Protein AF-A0A1V5EF24-F1 (afdb_monomer)

Solvent-accessible surface area (backbone atoms only — not comparable to full-atom values): 8395 Å² total; per-residue (Å²): 142,83,88,84,72,86,78,71,78,75,75,78,71,78,71,72,49,67,41,73,93,38,74,60,55,96,63,45,45,83,45,55,75,80,64,64,75,78,52,89,80,69,89,62,95,59,95,40,57,52,32,41,56,56,97,74,36,67,38,74,63,72,75,79,71,56,97,88,54,85,82,74,53,86,74,54,59,67,76,77,72,64,92,58,82,66,45,76,62,53,50,51,50,54,51,49,52,52,48,50,56,50,50,52,49,44,54,69,66,47,46,58,60,51,49,53,50,52,52,52,53,53,52,54,55,62,74,74,107

Structure (mmCIF, N/CA/C/O backbone):
data_AF-A0A1V5EF24-F1
#
_entry.id   AF-A0A1V5EF24-F1
#
loop_
_atom_site.group_PDB
_atom_site.id
_atom_site.type_symbol
_atom_site.label_atom_id
_atom_site.label_alt_id
_atom_site.label_comp_id
_atom_site.label_asym_id
_atom_site.label_entity_id
_atom_site.label_seq_id
_atom_site.pdbx_PDB_ins_code
_atom_site.Cartn_x
_atom_site.Cartn_y
_atom_site.Cartn_z
_atom_site.occupancy
_atom_site.B_iso_or_equiv
_atom_site.auth_seq_id
_atom_site.auth_comp_id
_atom_site.auth_asym_id
_atom_site.auth_atom_id
_atom_site.pdbx_PDB_model_num
ATOM 1 N N . MET A 1 1 ? -8.606 -15.391 -84.078 1.00 44.53 1 MET A N 1
ATOM 2 C CA . MET A 1 1 ? -9.063 -16.203 -82.934 1.00 44.53 1 MET A CA 1
ATOM 3 C C . MET A 1 1 ? -7.833 -16.711 -82.221 1.00 44.53 1 MET A C 1
ATOM 5 O O . MET A 1 1 ? -7.128 -17.491 -82.832 1.00 44.53 1 MET A O 1
ATOM 9 N N . THR A 1 2 ? -7.588 -16.201 -81.017 1.00 37.88 2 THR A N 1
ATOM 10 C CA . THR A 1 2 ? -7.044 -16.883 -79.826 1.00 37.88 2 THR A CA 1
ATOM 11 C C . THR A 1 2 ? -6.867 -15.772 -78.799 1.00 37.88 2 THR A C 1
ATOM 13 O O . THR A 1 2 ? -5.961 -14.950 -78.913 1.00 37.88 2 THR A O 1
ATOM 16 N N . GLY A 1 3 ? -7.843 -15.662 -77.900 1.00 40.06 3 GLY A N 1
ATOM 17 C CA . GLY A 1 3 ? -7.697 -14.881 -76.682 1.00 40.06 3 GLY A CA 1
ATOM 18 C C . GLY A 1 3 ? -6.968 -15.710 -75.635 1.00 40.06 3 GLY A C 1
ATOM 19 O O . GLY A 1 3 ? -7.046 -16.929 -75.690 1.00 40.06 3 GLY A O 1
ATOM 20 N N . GLU A 1 4 ? -6.275 -15.019 -74.739 1.00 33.94 4 GLU A N 1
ATOM 21 C CA . GLU A 1 4 ? -5.774 -15.430 -73.417 1.00 33.94 4 GLU A CA 1
ATOM 22 C C . GLU A 1 4 ? -4.673 -14.420 -73.091 1.00 33.94 4 GLU A C 1
ATOM 24 O O . GLU A 1 4 ? -3.797 -14.161 -73.904 1.00 33.94 4 GLU A O 1
ATOM 29 N N . GLY A 1 5 ? -4.629 -13.733 -71.972 1.00 33.78 5 GLY A N 1
ATOM 30 C CA . GLY A 1 5 ? -5.524 -13.553 -70.852 1.00 33.78 5 GLY A CA 1
ATOM 31 C C . GLY A 1 5 ? -4.924 -12.348 -70.134 1.00 33.78 5 GLY A C 1
ATOM 32 O O . GLY A 1 5 ? -3.705 -12.154 -70.150 1.00 33.78 5 GLY A O 1
ATOM 33 N N . ALA A 1 6 ? -5.766 -11.483 -69.580 1.00 39.56 6 ALA A N 1
ATOM 34 C CA . ALA A 1 6 ? -5.295 -10.417 -68.718 1.00 39.56 6 ALA A CA 1
ATOM 35 C C . ALA A 1 6 ? -4.515 -11.064 -67.566 1.00 39.56 6 ALA A C 1
ATOM 37 O O . ALA A 1 6 ? -5.113 -11.680 -66.685 1.00 39.56 6 ALA A O 1
ATOM 38 N N . ALA A 1 7 ? -3.185 -10.961 -67.596 1.00 39.34 7 ALA A N 1
ATOM 39 C CA . ALA A 1 7 ? -2.367 -11.211 -66.428 1.00 39.34 7 ALA A CA 1
ATOM 40 C C . ALA A 1 7 ? -2.712 -10.091 -65.449 1.00 39.34 7 ALA A C 1
ATOM 42 O O . ALA A 1 7 ? -2.179 -8.983 -65.520 1.00 39.34 7 ALA A O 1
ATOM 43 N N . ALA A 1 8 ? -3.708 -10.368 -64.608 1.00 40.12 8 ALA A N 1
ATOM 44 C CA . ALA A 1 8 ? -3.951 -9.624 -63.398 1.00 40.12 8 ALA A CA 1
ATOM 45 C C . ALA A 1 8 ? -2.593 -9.475 -62.714 1.00 40.12 8 ALA A C 1
ATOM 47 O O . ALA A 1 8 ? -1.941 -10.471 -62.399 1.00 40.12 8 ALA A O 1
ATOM 48 N N . SER A 1 9 ? -2.140 -8.234 -62.550 1.00 48.62 9 SER A N 1
ATOM 49 C CA . SER A 1 9 ? -1.056 -7.935 -61.635 1.00 48.62 9 SER A CA 1
ATOM 50 C C . SER A 1 9 ? -1.563 -8.348 -60.260 1.00 48.62 9 SER A C 1
ATOM 52 O O . SER A 1 9 ? -2.285 -7.592 -59.606 1.00 48.62 9 SER A O 1
ATOM 54 N N . GLU A 1 10 ? -1.279 -9.589 -59.869 1.00 44.12 10 GLU A N 1
ATOM 55 C CA . GLU A 1 10 ? -1.439 -10.043 -58.502 1.00 44.12 10 GLU A CA 1
ATOM 56 C C . GLU A 1 10 ? -0.600 -9.088 -57.670 1.00 44.12 10 GLU A C 1
ATOM 58 O O . GLU A 1 10 ? 0.630 -9.131 -57.673 1.00 44.12 10 GLU A O 1
ATOM 63 N N . GLY A 1 11 ? -1.289 -8.135 -57.043 1.00 43.94 11 GLY A N 1
ATOM 64 C CA . GLY A 1 11 ? -0.702 -7.246 -56.071 1.00 43.94 11 GLY A CA 1
ATOM 65 C C . GLY A 1 11 ? -0.062 -8.133 -55.024 1.00 43.94 11 GLY A C 1
ATOM 66 O O . GLY A 1 11 ? -0.760 -8.735 -54.202 1.00 43.94 11 GLY A O 1
ATOM 67 N N . LYS A 1 12 ? 1.265 -8.233 -55.092 1.00 50.16 12 LYS A N 1
ATOM 68 C CA . LYS A 1 12 ? 2.101 -8.744 -54.024 1.00 50.16 12 LYS A CA 1
ATOM 69 C C . LYS A 1 12 ? 1.870 -7.783 -52.868 1.00 50.16 12 LYS A C 1
ATOM 71 O O . LYS A 1 12 ? 2.503 -6.742 -52.760 1.00 50.16 12 LYS A O 1
ATOM 76 N N . ARG A 1 13 ? 0.828 -8.067 -52.089 1.00 48.22 13 ARG A N 1
ATOM 77 C CA . ARG A 1 13 ? 0.616 -7.452 -50.791 1.00 48.22 13 ARG A CA 1
ATOM 78 C C . ARG A 1 13 ? 1.789 -7.952 -49.976 1.00 48.22 13 ARG A C 1
ATOM 80 O O . ARG A 1 13 ? 1.719 -9.058 -49.438 1.00 48.22 13 ARG A O 1
ATOM 87 N N . ASP A 1 14 ? 2.872 -7.185 -49.979 1.00 60.06 14 ASP A N 1
ATOM 88 C CA . ASP A 1 14 ? 3.848 -7.220 -48.908 1.00 60.06 14 ASP A CA 1
ATOM 89 C C . ASP A 1 14 ? 3.013 -6.980 -47.650 1.00 60.06 14 ASP A C 1
ATOM 91 O O . ASP A 1 14 ? 2.519 -5.888 -47.379 1.00 60.06 14 ASP A O 1
ATOM 95 N N . ARG A 1 15 ? 2.633 -8.083 -47.001 1.00 64.94 15 ARG A N 1
ATOM 96 C CA . ARG A 1 15 ? 1.999 -8.018 -45.699 1.00 64.94 15 ARG A CA 1
ATOM 97 C C . ARG A 1 15 ? 3.154 -7.700 -44.789 1.00 64.94 15 ARG A C 1
ATOM 99 O O . ARG A 1 15 ? 3.912 -8.608 -44.460 1.00 64.94 15 ARG A O 1
ATOM 106 N N . ASP A 1 16 ? 3.296 -6.419 -44.483 1.00 76.00 16 ASP A N 1
ATOM 107 C CA . ASP A 1 16 ? 4.216 -5.946 -43.467 1.00 76.00 16 ASP A CA 1
ATOM 108 C C . ASP A 1 16 ? 4.041 -6.846 -42.243 1.00 76.00 16 ASP A C 1
ATOM 110 O O . ASP A 1 16 ? 2.955 -6.941 -41.660 1.00 76.00 16 ASP A O 1
ATOM 114 N N . ILE A 1 17 ? 5.084 -7.613 -41.932 1.00 80.25 17 ILE A N 1
ATOM 115 C CA . ILE A 1 17 ? 5.092 -8.459 -40.748 1.00 80.25 17 ILE A CA 1
ATOM 116 C C . ILE A 1 17 ? 5.391 -7.512 -39.596 1.00 80.25 17 ILE A C 1
ATOM 118 O O . ILE A 1 17 ? 6.471 -6.92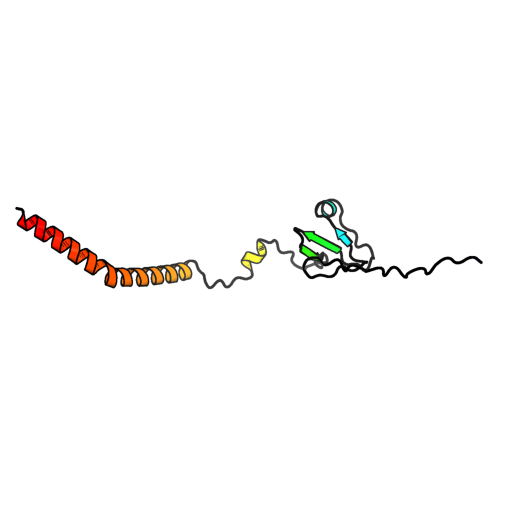5 -39.541 1.00 80.25 17 ILE A O 1
ATOM 122 N N . ILE A 1 18 ? 4.406 -7.335 -38.719 1.00 82.19 18 ILE A N 1
ATOM 123 C CA . ILE A 1 18 ? 4.516 -6.472 -37.547 1.00 82.19 18 ILE A CA 1
ATOM 124 C C . ILE A 1 18 ? 4.648 -7.362 -36.318 1.00 82.19 18 ILE A C 1
ATOM 126 O O . ILE A 1 18 ? 3.777 -8.195 -36.059 1.00 82.19 18 ILE A O 1
ATOM 130 N N . ILE A 1 19 ? 5.732 -7.179 -35.570 1.00 81.62 19 ILE A N 1
ATOM 131 C CA . ILE A 1 19 ? 5.963 -7.817 -34.272 1.00 81.62 19 ILE A CA 1
ATOM 132 C C . ILE A 1 19 ? 6.255 -6.697 -33.282 1.00 81.62 19 ILE A C 1
ATOM 134 O O . ILE A 1 19 ? 7.189 -5.936 -33.507 1.00 81.62 19 ILE A O 1
ATOM 138 N N . ASP A 1 20 ? 5.468 -6.597 -32.210 1.00 78.50 20 ASP A N 1
ATOM 139 C CA . ASP A 1 20 ? 5.679 -5.609 -31.138 1.00 78.50 20 ASP A CA 1
ATOM 140 C C . ASP A 1 20 ? 5.834 -4.168 -31.672 1.00 78.50 20 ASP A C 1
ATOM 142 O O . ASP A 1 20 ? 6.840 -3.498 -31.455 1.00 78.50 20 ASP A O 1
ATOM 146 N N . ASP A 1 21 ? 4.864 -3.735 -32.488 1.00 79.56 21 ASP A N 1
ATOM 147 C CA . ASP A 1 21 ? 4.821 -2.431 -33.174 1.00 79.56 21 ASP A CA 1
ATOM 148 C C . ASP A 1 21 ? 5.991 -2.129 -34.140 1.00 79.56 21 ASP A C 1
ATOM 150 O O . ASP A 1 21 ? 6.052 -1.048 -34.735 1.00 79.56 21 ASP A O 1
ATOM 154 N N . ARG A 1 22 ? 6.884 -3.096 -34.387 1.00 77.19 22 ARG A N 1
ATOM 155 C CA . ARG A 1 22 ? 7.972 -3.001 -35.369 1.00 77.19 22 ARG A CA 1
ATOM 156 C C . ARG A 1 22 ? 7.593 -3.665 -36.690 1.00 77.19 22 ARG A C 1
ATOM 158 O O . ARG A 1 22 ? 7.269 -4.850 -36.726 1.00 77.19 22 ARG A O 1
ATOM 165 N N . ILE A 1 23 ? 7.745 -2.925 -37.790 1.00 84.12 23 ILE A N 1
ATOM 166 C CA . ILE A 1 23 ? 7.670 -3.460 -39.157 1.00 84.12 23 ILE A CA 1
ATOM 167 C C . ILE A 1 23 ? 9.002 -4.137 -39.499 1.00 84.12 23 ILE A C 1
ATOM 169 O O . ILE A 1 23 ? 10.053 -3.492 -39.481 1.00 84.12 23 ILE A O 1
ATOM 173 N N . LEU A 1 24 ? 8.961 -5.432 -39.810 1.00 81.06 24 LEU A N 1
ATOM 174 C CA . LEU A 1 24 ? 10.134 -6.187 -40.241 1.00 81.06 24 LEU A CA 1
ATOM 175 C C . LEU A 1 24 ? 10.492 -5.872 -41.690 1.00 81.06 24 LEU A C 1
ATOM 177 O O . LEU A 1 24 ? 9.631 -5.891 -42.573 1.00 81.06 24 LEU A O 1
ATOM 181 N N . ARG A 1 25 ? 11.778 -5.623 -41.941 1.00 83.31 25 ARG A N 1
ATOM 182 C CA . ARG A 1 25 ? 12.285 -5.412 -43.300 1.00 83.31 25 ARG A CA 1
ATOM 183 C C . ARG A 1 25 ? 12.663 -6.748 -43.944 1.00 83.31 25 ARG A C 1
ATOM 185 O O . ARG A 1 25 ? 13.039 -7.672 -43.225 1.00 83.31 25 ARG A O 1
ATOM 192 N N . PRO A 1 26 ? 12.638 -6.859 -45.283 1.00 78.25 26 PRO A N 1
ATOM 193 C CA . PRO A 1 26 ? 13.039 -8.082 -45.984 1.00 78.25 26 PRO A CA 1
ATOM 194 C C . PRO A 1 26 ? 14.464 -8.565 -45.666 1.00 78.25 26 PRO A C 1
ATOM 196 O O . PRO A 1 26 ? 14.764 -9.746 -45.821 1.00 78.25 26 PRO A O 1
ATOM 199 N N . GLU A 1 27 ? 15.350 -7.657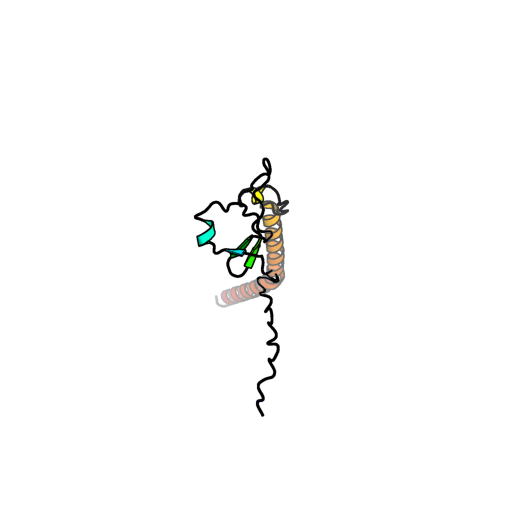 -45.254 1.00 80.06 27 GLU A N 1
ATOM 200 C CA . GLU A 1 27 ? 16.744 -7.946 -44.914 1.00 80.06 27 GLU A CA 1
ATOM 201 C C . GLU A 1 27 ? 16.933 -8.380 -43.452 1.00 80.06 27 GLU A C 1
ATOM 203 O O . GLU A 1 27 ? 18.009 -8.871 -43.101 1.00 80.06 27 GLU A O 1
ATOM 208 N N . ASP A 1 28 ? 15.925 -8.186 -42.596 1.00 80.56 28 ASP A N 1
ATOM 209 C CA . ASP A 1 28 ? 16.008 -8.542 -41.184 1.00 80.56 28 ASP A CA 1
ATOM 210 C C . ASP A 1 28 ? 15.956 -10.071 -41.029 1.00 80.56 28 ASP A C 1
ATOM 212 O O . ASP A 1 28 ? 15.169 -10.765 -41.675 1.00 80.56 28 ASP A O 1
ATOM 216 N N . THR A 1 29 ? 16.824 -10.615 -40.173 1.00 81.56 29 THR A N 1
ATOM 217 C CA . THR A 1 29 ? 16.886 -12.061 -39.909 1.00 81.56 29 THR A CA 1
ATOM 218 C C . THR A 1 29 ? 16.303 -12.342 -38.530 1.00 81.56 29 THR A C 1
ATOM 220 O O . THR A 1 29 ? 16.749 -11.760 -37.541 1.00 81.56 29 THR A O 1
ATOM 223 N N . ILE A 1 30 ? 15.292 -13.212 -38.480 1.00 79.50 30 ILE A N 1
ATOM 224 C CA . ILE A 1 30 ? 14.632 -13.647 -37.245 1.00 79.50 30 ILE A CA 1
ATOM 225 C C . ILE A 1 30 ? 15.342 -14.900 -36.743 1.00 79.50 30 ILE A C 1
ATOM 227 O O . ILE A 1 30 ? 15.466 -15.861 -37.499 1.00 79.50 30 ILE A O 1
ATOM 231 N N . HIS A 1 31 ? 15.770 -14.884 -35.485 1.00 75.62 31 HIS A N 1
ATOM 232 C CA . HIS A 1 31 ? 16.405 -16.024 -34.830 1.00 75.62 31 HIS A CA 1
ATOM 233 C C . HIS A 1 31 ? 15.512 -16.609 -33.735 1.00 75.62 31 HIS A C 1
ATOM 235 O O . HIS A 1 31 ? 14.922 -15.860 -32.946 1.00 75.62 31 HIS A O 1
ATOM 241 N N . GLU A 1 32 ? 15.459 -17.940 -33.648 1.00 72.56 32 GLU A N 1
ATOM 242 C CA . GLU A 1 32 ? 14.910 -18.627 -32.474 1.00 72.56 32 GLU A CA 1
ATOM 243 C C . GLU A 1 32 ? 15.960 -18.725 -31.355 1.00 72.56 32 GLU A C 1
ATOM 245 O O . GLU A 1 32 ? 17.161 -18.829 -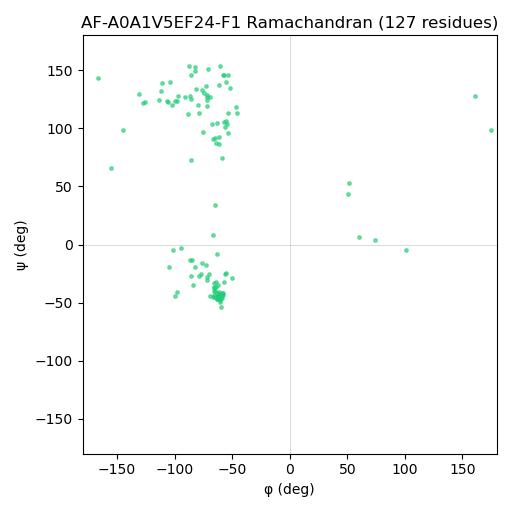31.600 1.00 72.56 32 GLU A O 1
ATOM 250 N N . LEU A 1 33 ? 15.516 -18.726 -30.094 1.00 67.75 33 LEU A N 1
ATOM 251 C CA . LEU A 1 33 ? 16.412 -18.782 -28.927 1.00 67.75 33 LEU A CA 1
ATOM 252 C C . LEU A 1 33 ? 17.344 -20.005 -28.923 1.00 67.75 33 LEU A C 1
ATOM 254 O O . LEU A 1 33 ? 18.472 -19.916 -28.442 1.00 67.75 33 LEU A O 1
ATOM 258 N N . THR A 1 34 ? 16.887 -21.135 -29.460 1.00 66.94 34 THR A N 1
ATOM 259 C CA . THR A 1 34 ? 17.672 -22.369 -29.597 1.00 66.94 34 THR A CA 1
ATOM 260 C C . THR A 1 34 ? 18.785 -22.253 -30.638 1.00 66.94 34 THR A C 1
ATOM 262 O O . THR A 1 34 ? 19.793 -22.937 -30.510 1.00 66.94 34 THR A O 1
ATOM 265 N N . GLU A 1 35 ? 18.648 -21.370 -31.629 1.00 63.56 35 GLU A N 1
ATOM 266 C CA . GLU A 1 35 ? 19.634 -21.171 -32.700 1.00 63.56 35 GLU A CA 1
ATOM 267 C C . GLU A 1 35 ? 20.825 -20.313 -32.248 1.00 63.56 35 GLU A C 1
ATOM 269 O O . GLU A 1 35 ? 21.932 -20.454 -32.760 1.00 63.56 35 GLU A O 1
ATOM 274 N N . VAL A 1 36 ? 20.619 -19.431 -31.265 1.00 60.00 36 VAL A N 1
ATOM 275 C CA . VAL A 1 36 ? 21.641 -18.470 -30.803 1.00 60.00 36 VAL A CA 1
ATOM 276 C C . VAL A 1 36 ? 22.587 -19.079 -29.757 1.00 60.00 36 VAL A C 1
ATOM 278 O O . VAL A 1 36 ? 23.642 -18.516 -29.474 1.00 60.00 36 VAL A O 1
ATOM 281 N N . TYR A 1 37 ? 22.246 -20.238 -29.184 1.00 54.78 37 TYR A N 1
ATOM 282 C CA . TYR A 1 37 ? 23.048 -20.867 -28.128 1.00 54.78 37 TYR A CA 1
ATOM 283 C C . TYR A 1 37 ? 24.240 -21.684 -28.661 1.00 54.78 37 TYR A C 1
ATOM 285 O O . TYR A 1 37 ? 25.177 -21.946 -27.908 1.00 54.78 37 TYR A O 1
ATOM 293 N N . GLU A 1 38 ? 24.231 -22.078 -29.941 1.00 51.16 38 GLU A N 1
ATOM 294 C CA . GLU A 1 38 ? 25.206 -23.042 -30.481 1.00 51.16 38 GLU A CA 1
ATOM 295 C C . GLU A 1 38 ? 26.307 -22.433 -31.367 1.00 51.16 38 GLU A C 1
ATOM 297 O O . GLU A 1 38 ? 27.375 -23.036 -31.488 1.00 51.16 38 GLU A O 1
ATOM 302 N N . GLU A 1 39 ? 26.139 -21.228 -31.923 1.00 45.47 39 GLU A N 1
ATOM 303 C CA . GLU A 1 39 ? 27.160 -20.618 -32.788 1.00 45.47 39 GLU A CA 1
ATOM 304 C C . GLU A 1 39 ? 27.483 -19.167 -32.398 1.00 45.47 39 GLU A C 1
ATOM 306 O O . GLU A 1 39 ? 26.579 -18.333 -32.310 1.00 45.47 39 GLU A O 1
ATOM 311 N N . PRO A 1 40 ? 28.772 -18.795 -32.226 1.00 46.03 40 PRO A N 1
ATOM 312 C CA . PRO A 1 40 ? 29.148 -17.390 -32.210 1.00 46.03 40 PRO A CA 1
ATOM 313 C C . PRO A 1 40 ? 28.820 -16.806 -33.586 1.00 46.03 40 PRO A C 1
ATOM 315 O O . PRO A 1 40 ? 29.517 -17.068 -34.571 1.00 46.03 40 PRO A O 1
ATOM 318 N N . VAL A 1 41 ? 27.729 -16.041 -33.648 1.00 51.84 41 VAL A N 1
ATOM 319 C CA . VAL A 1 41 ? 27.239 -15.383 -34.859 1.00 51.84 41 VAL A CA 1
ATOM 320 C C . VAL A 1 41 ? 28.371 -14.533 -35.426 1.00 51.84 41 VAL A C 1
ATOM 322 O O . VAL A 1 41 ? 28.745 -13.495 -34.879 1.00 51.84 41 VAL A O 1
ATOM 325 N N . LYS A 1 42 ? 28.967 -14.998 -36.526 1.00 48.78 42 LYS A N 1
ATOM 326 C CA . LYS A 1 42 ? 29.932 -14.194 -37.274 1.00 48.78 42 LYS A CA 1
ATOM 327 C C . LYS A 1 42 ? 29.189 -12.947 -37.753 1.00 48.78 42 LYS A C 1
ATOM 329 O O . LYS A 1 42 ? 28.075 -13.105 -38.256 1.00 48.78 42 LYS A O 1
ATOM 334 N N . PRO A 1 43 ? 29.783 -11.743 -37.667 1.00 49.16 43 PRO A N 1
ATOM 335 C CA . PRO A 1 43 ? 29.234 -10.565 -38.318 1.00 49.16 43 PRO A CA 1
ATOM 336 C C . PRO A 1 43 ? 29.287 -10.818 -39.823 1.00 49.16 43 PRO A C 1
ATOM 338 O O . PRO A 1 43 ? 30.279 -10.557 -40.502 1.00 49.16 43 PRO A O 1
ATOM 341 N N . ASN A 1 44 ? 28.243 -11.449 -40.344 1.00 42.91 44 ASN A N 1
ATOM 342 C CA . ASN A 1 44 ? 28.090 -11.653 -41.761 1.00 42.91 44 ASN A CA 1
ATOM 343 C C . ASN A 1 44 ? 27.769 -10.269 -42.312 1.00 42.91 44 ASN A C 1
ATOM 345 O O . ASN A 1 44 ? 26.865 -9.615 -41.801 1.00 42.91 44 ASN A O 1
ATOM 349 N N . GLY A 1 45 ? 28.516 -9.810 -43.317 1.00 48.12 45 GLY A N 1
ATOM 350 C CA . GLY A 1 45 ? 28.384 -8.483 -43.935 1.00 48.12 45 GLY A CA 1
ATOM 351 C C . GLY A 1 45 ? 27.060 -8.242 -44.674 1.00 48.12 45 GLY A C 1
ATOM 352 O O . GLY A 1 45 ? 27.045 -7.578 -45.706 1.00 48.12 45 GLY A O 1
ATOM 353 N N . LYS A 1 46 ? 25.954 -8.808 -44.188 1.00 48.22 46 LYS A N 1
ATOM 354 C CA . LYS A 1 46 ? 24.593 -8.490 -44.587 1.00 48.22 46 LYS A CA 1
ATOM 355 C C . LYS A 1 46 ? 24.142 -7.304 -43.744 1.00 48.22 46 LYS A C 1
ATOM 357 O O . LYS A 1 46 ? 24.183 -7.341 -42.524 1.00 48.22 46 LYS A O 1
ATOM 362 N N . THR A 1 47 ? 23.701 -6.254 -44.415 1.00 52.00 47 THR A N 1
ATOM 363 C CA . THR A 1 47 ? 23.230 -4.976 -43.860 1.00 52.00 47 THR A CA 1
ATOM 364 C C . THR A 1 47 ? 21.928 -5.067 -43.044 1.00 52.00 47 THR A C 1
ATOM 366 O O . THR A 1 47 ? 21.350 -4.034 -42.712 1.00 52.00 47 THR A O 1
ATOM 369 N N . GLY A 1 48 ? 21.438 -6.277 -42.759 1.00 55.44 48 GLY A N 1
ATOM 370 C CA . GLY A 1 48 ? 20.227 -6.534 -41.982 1.00 55.44 48 GLY A CA 1
ATOM 371 C C . GLY A 1 48 ? 20.512 -6.568 -40.483 1.00 55.44 48 GLY A C 1
ATOM 372 O O . GLY A 1 48 ? 21.582 -7.003 -40.060 1.00 55.44 48 GLY A O 1
ATOM 373 N N . GLN A 1 49 ? 19.561 -6.101 -39.677 1.00 67.44 49 GLN A N 1
ATOM 374 C CA . GLN A 1 49 ? 19.664 -6.187 -38.219 1.00 67.44 49 GLN A CA 1
ATOM 375 C C . GLN A 1 49 ? 19.240 -7.594 -37.772 1.00 67.44 49 GLN A C 1
ATOM 377 O O . GLN A 1 49 ? 18.222 -8.1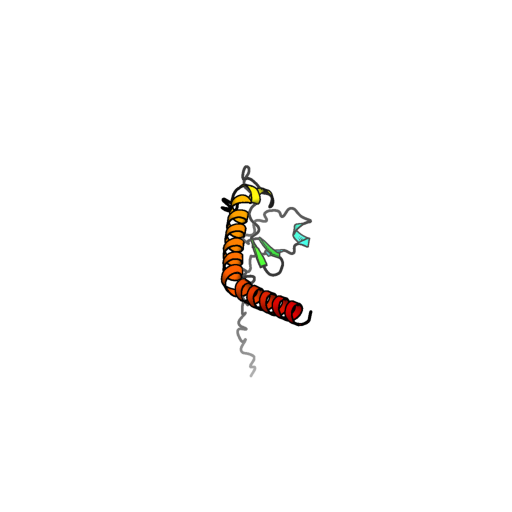10 -38.236 1.00 67.44 49 GLN A O 1
ATOM 382 N N . GLY A 1 50 ? 20.019 -8.218 -36.887 1.00 69.38 50 GLY A N 1
ATOM 383 C CA . GLY A 1 50 ? 19.626 -9.468 -36.235 1.00 69.38 50 GLY A CA 1
ATOM 384 C C . GLY A 1 50 ? 18.514 -9.194 -35.226 1.00 69.38 50 GLY A C 1
ATOM 385 O O . GLY A 1 50 ? 18.678 -8.344 -34.347 1.00 69.38 50 GLY A O 1
ATOM 386 N N . ILE A 1 51 ? 17.381 -9.882 -35.366 1.00 76.31 51 ILE A N 1
ATOM 387 C CA . ILE A 1 51 ? 16.227 -9.737 -34.476 1.00 76.31 51 ILE A CA 1
ATOM 388 C C . ILE A 1 51 ? 16.030 -11.039 -33.709 1.00 76.31 51 ILE A C 1
ATOM 390 O O . ILE A 1 51 ? 15.860 -12.107 -34.299 1.00 76.31 51 ILE A O 1
ATOM 394 N N . LEU A 1 52 ? 16.009 -10.930 -32.383 1.00 79.50 52 LEU A N 1
ATOM 395 C CA . LEU A 1 52 ? 15.679 -12.023 -31.481 1.00 79.50 52 LEU A CA 1
ATOM 396 C C . LEU A 1 52 ? 14.227 -11.879 -31.026 1.00 79.50 52 LEU A C 1
ATOM 398 O O . LEU A 1 52 ? 13.856 -10.848 -30.467 1.00 79.50 52 LEU A O 1
ATOM 402 N N . VAL A 1 53 ? 13.404 -12.904 -31.249 1.00 77.00 53 VAL A N 1
ATOM 403 C CA . VAL A 1 53 ? 11.999 -12.891 -30.820 1.00 77.00 53 VAL A CA 1
ATOM 404 C C . VAL A 1 53 ? 11.834 -13.736 -29.561 1.00 77.00 53 VAL A C 1
ATOM 406 O O . VAL A 1 53 ? 12.111 -14.934 -29.568 1.00 77.00 53 VAL A O 1
ATOM 409 N N . ILE A 1 54 ? 11.368 -13.115 -28.475 1.00 76.12 54 ILE A N 1
ATOM 410 C CA . ILE A 1 54 ? 11.115 -13.771 -27.185 1.00 76.12 54 ILE A CA 1
ATOM 411 C C . ILE A 1 54 ? 9.682 -13.453 -26.768 1.00 76.12 54 ILE A C 1
ATOM 413 O O . ILE A 1 54 ? 9.333 -12.284 -26.635 1.00 76.12 54 ILE A O 1
ATOM 417 N N . ASP A 1 55 ? 8.855 -14.481 -26.564 1.00 77.94 55 ASP A N 1
ATOM 418 C CA . ASP A 1 55 ? 7.460 -14.332 -26.108 1.00 77.94 55 ASP A CA 1
ATOM 419 C C . ASP A 1 55 ? 6.647 -13.313 -26.941 1.00 77.94 55 ASP A C 1
ATOM 421 O O . ASP A 1 55 ? 5.956 -12.437 -26.425 1.00 77.94 55 ASP A O 1
ATOM 425 N N . GLY A 1 56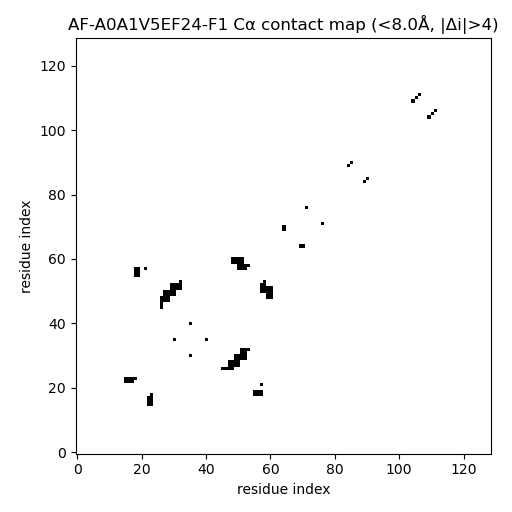 ? 6.807 -13.368 -28.269 1.00 75.00 56 GLY A N 1
ATOM 426 C CA . GLY A 1 56 ? 6.126 -12.469 -29.209 1.00 75.00 56 GLY A CA 1
ATOM 427 C C . GLY A 1 56 ? 6.661 -11.033 -29.257 1.00 75.00 56 GLY A C 1
ATOM 428 O O . GLY A 1 56 ? 6.099 -10.218 -29.986 1.00 75.00 56 GLY A O 1
ATOM 429 N N . ARG A 1 57 ? 7.739 -10.720 -28.528 1.00 78.00 57 ARG A N 1
ATOM 430 C CA . ARG A 1 57 ? 8.410 -9.412 -28.539 1.00 78.00 57 ARG A CA 1
ATOM 431 C C . ARG A 1 57 ? 9.698 -9.462 -29.340 1.00 78.00 57 ARG A C 1
ATOM 433 O O . ARG A 1 57 ? 10.439 -10.441 -29.255 1.00 78.00 57 ARG A O 1
ATOM 440 N N . ALA A 1 58 ? 9.959 -8.411 -30.109 1.00 75.75 58 ALA A N 1
ATOM 441 C CA . ALA A 1 58 ? 11.136 -8.309 -30.963 1.00 75.75 58 ALA A CA 1
ATOM 442 C C . ALA A 1 58 ? 12.239 -7.497 -30.272 1.00 75.75 58 ALA A C 1
ATOM 444 O O . ALA A 1 58 ? 12.048 -6.334 -29.926 1.00 75.75 58 ALA A O 1
ATOM 445 N N . TYR A 1 59 ? 13.415 -8.098 -30.122 1.00 76.00 59 TYR A N 1
ATOM 446 C CA . TYR A 1 59 ? 14.602 -7.470 -29.555 1.00 76.00 59 TYR A CA 1
ATOM 447 C C . TYR A 1 59 ? 15.654 -7.292 -30.641 1.00 76.00 59 TYR A C 1
ATOM 449 O O . TYR A 1 59 ? 15.963 -8.224 -31.386 1.00 76.00 59 TYR A O 1
ATOM 457 N N . GLU A 1 60 ? 16.232 -6.097 -30.721 1.00 72.44 60 GLU A N 1
ATOM 458 C CA . GLU A 1 60 ? 17.422 -5.885 -31.538 1.00 72.44 60 GLU A CA 1
ATOM 459 C C . GLU A 1 60 ? 18.612 -6.550 -30.868 1.00 72.44 60 GLU A C 1
ATOM 461 O O . GLU A 1 60 ? 18.886 -6.326 -29.686 1.00 72.44 60 GLU A O 1
ATOM 466 N N . GLN A 1 61 ? 19.340 -7.361 -31.631 1.00 67.44 61 GLN A N 1
ATOM 467 C CA . GLN A 1 61 ? 20.625 -7.844 -31.174 1.00 67.44 61 GLN A CA 1
ATOM 468 C C . GLN A 1 61 ? 21.584 -6.652 -31.120 1.00 67.44 61 GLN A C 1
ATOM 470 O O . GLN A 1 61 ? 22.047 -6.154 -32.148 1.00 67.44 61 GLN A O 1
ATOM 475 N N . GLY A 1 62 ? 21.842 -6.166 -29.907 1.00 62.81 62 GLY A N 1
ATOM 476 C CA . GLY A 1 62 ? 22.841 -5.134 -29.677 1.00 62.81 62 GLY A CA 1
ATOM 477 C C . GLY A 1 62 ? 24.210 -5.592 -30.176 1.00 62.81 62 GLY A C 1
ATOM 478 O O . GLY A 1 62 ? 24.552 -6.776 -30.104 1.00 62.81 62 GLY A O 1
ATOM 479 N N . SER A 1 63 ? 25.003 -4.650 -30.683 1.00 61.47 63 SER A N 1
ATOM 480 C CA . SER A 1 63 ? 26.420 -4.893 -30.946 1.00 61.47 63 SER A CA 1
ATOM 481 C C . SER A 1 63 ? 27.096 -5.414 -29.679 1.00 61.47 63 SER A C 1
ATOM 483 O O . SER A 1 63 ? 26.751 -4.994 -28.573 1.00 61.47 63 SER A O 1
ATOM 485 N N . GLN A 1 64 ? 28.086 -6.299 -29.833 1.00 64.88 64 GLN A N 1
ATOM 486 C CA . GLN A 1 64 ? 28.981 -6.604 -28.720 1.00 64.88 64 GLN A CA 1
ATOM 487 C C . GLN A 1 64 ? 29.537 -5.286 -28.156 1.00 64.88 64 GLN A C 1
ATOM 489 O O . GLN A 1 64 ? 29.930 -4.423 -28.950 1.00 64.88 64 GLN A O 1
ATOM 494 N N . PRO A 1 65 ? 29.551 -5.122 -26.822 1.00 68.81 65 PRO A N 1
ATOM 495 C CA . PRO A 1 65 ? 30.054 -3.912 -26.193 1.00 68.81 65 PRO A CA 1
ATOM 496 C C . PRO A 1 65 ? 31.484 -3.650 -26.662 1.00 68.81 65 PRO A C 1
ATOM 498 O O . PRO A 1 65 ? 32.278 -4.585 -26.834 1.00 68.81 65 PRO A O 1
ATOM 501 N N . ALA A 1 66 ? 31.809 -2.383 -26.915 1.00 73.62 66 ALA A N 1
ATOM 502 C CA . ALA A 1 66 ? 33.146 -2.016 -27.360 1.00 73.62 66 ALA A CA 1
ATOM 503 C C . ALA A 1 66 ? 34.189 -2.409 -26.292 1.00 73.62 66 ALA A C 1
ATOM 505 O O . ALA A 1 66 ? 33.862 -2.471 -25.104 1.00 73.62 66 ALA A O 1
ATOM 506 N N . PRO A 1 67 ? 35.459 -2.668 -26.660 1.00 70.44 67 PRO A N 1
ATOM 507 C CA . PRO A 1 67 ? 36.493 -2.992 -25.682 1.00 70.44 67 PRO A CA 1
ATOM 508 C C . PRO A 1 67 ? 36.583 -1.914 -24.588 1.00 70.44 67 PRO A C 1
ATOM 510 O O . PRO A 1 67 ? 36.970 -0.780 -24.863 1.00 70.44 67 PRO A O 1
ATOM 513 N N . GLY A 1 68 ? 36.221 -2.272 -23.353 1.00 74.06 68 GLY A N 1
ATOM 514 C CA . GLY A 1 68 ? 36.193 -1.360 -22.203 1.00 74.06 68 GLY A CA 1
ATOM 515 C C . GLY A 1 68 ? 34.808 -0.827 -21.817 1.00 74.06 68 GLY A C 1
ATOM 516 O O . GLY A 1 68 ? 34.702 -0.161 -20.788 1.00 74.06 68 GLY A O 1
ATOM 517 N N . GLU A 1 69 ? 33.752 -1.132 -22.574 1.00 75.56 69 GLU A N 1
ATOM 518 C CA . GLU A 1 69 ? 32.380 -0.884 -22.129 1.00 75.56 69 GLU A CA 1
ATOM 519 C C . GLU A 1 69 ? 31.972 -1.916 -21.063 1.00 75.56 69 GLU A C 1
ATOM 521 O O . GLU A 1 69 ? 32.170 -3.120 -21.258 1.00 75.56 69 GLU A O 1
ATOM 526 N N . PRO A 1 70 ? 31.426 -1.472 -19.917 1.00 69.50 70 PRO A N 1
ATOM 527 C CA . PRO A 1 70 ? 31.012 -2.376 -18.855 1.00 69.50 70 PRO A CA 1
ATOM 528 C C . PRO A 1 70 ? 29.798 -3.198 -19.294 1.00 69.50 70 PRO A C 1
ATOM 530 O O . PRO A 1 70 ? 28.772 -2.653 -19.704 1.00 69.50 70 PRO A O 1
ATOM 533 N N . VAL A 1 71 ? 29.910 -4.519 -19.170 1.00 72.38 71 VAL A N 1
ATOM 534 C CA . VAL A 1 71 ? 28.773 -5.436 -19.272 1.00 72.38 71 VAL A CA 1
ATOM 535 C C . VAL A 1 71 ? 28.179 -5.562 -17.882 1.00 72.38 71 VAL A C 1
ATOM 537 O O . VAL A 1 71 ? 28.834 -6.093 -16.991 1.00 72.38 71 VAL A O 1
ATOM 540 N N . TYR A 1 72 ? 26.969 -5.045 -17.698 1.00 69.00 72 TYR A N 1
ATOM 541 C CA . TYR A 1 72 ? 26.259 -5.155 -16.429 1.00 69.00 72 TYR A CA 1
ATOM 542 C C . TYR A 1 72 ? 25.480 -6.463 -16.389 1.00 69.00 72 TYR A C 1
ATOM 544 O O . TYR A 1 72 ? 24.684 -6.745 -17.290 1.00 69.00 72 TYR A O 1
ATOM 552 N N . GLU A 1 73 ? 25.667 -7.242 -15.331 1.00 67.06 73 GLU A N 1
ATOM 553 C CA . GLU A 1 73 ? 24.725 -8.296 -14.989 1.00 67.06 73 GLU A CA 1
ATOM 554 C C . GLU A 1 73 ? 23.423 -7.654 -14.477 1.00 67.06 73 GLU A C 1
ATOM 556 O O . GLU A 1 73 ? 23.418 -6.551 -13.928 1.00 67.06 73 GLU A O 1
ATOM 561 N N . LEU A 1 74 ? 22.278 -8.320 -14.657 1.00 66.69 74 LEU A N 1
ATOM 562 C CA . LEU A 1 74 ? 20.975 -7.825 -14.177 1.00 66.69 74 LEU A CA 1
ATOM 563 C C . LEU A 1 74 ? 20.979 -7.519 -12.666 1.00 66.69 74 LEU A C 1
ATOM 565 O O . LEU A 1 74 ? 20.195 -6.693 -12.199 1.00 66.69 74 LEU A O 1
ATOM 569 N N . THR A 1 75 ? 21.877 -8.154 -11.915 1.00 58.53 75 THR A N 1
ATOM 570 C CA . THR A 1 75 ? 22.156 -7.877 -10.503 1.00 58.53 75 THR A CA 1
ATOM 571 C C . THR A 1 75 ? 22.904 -6.560 -10.273 1.00 58.53 75 THR A C 1
ATOM 573 O O . THR A 1 75 ? 22.654 -5.903 -9.265 1.00 58.53 75 THR A O 1
ATOM 576 N N . ASP A 1 76 ? 23.736 -6.113 -11.213 1.00 58.44 76 ASP A N 1
ATOM 577 C CA . ASP A 1 76 ? 24.595 -4.924 -11.085 1.00 58.44 76 ASP A CA 1
ATOM 578 C C . ASP A 1 76 ? 23.809 -3.611 -11.260 1.00 58.44 76 ASP A C 1
ATOM 580 O O . ASP A 1 76 ? 24.163 -2.555 -10.727 1.00 58.44 76 ASP A O 1
ATOM 584 N N . VAL A 1 77 ? 22.686 -3.664 -11.984 1.00 54.38 77 VAL A N 1
ATOM 585 C CA . VAL A 1 77 ? 21.790 -2.511 -12.198 1.00 54.38 77 VAL A CA 1
ATOM 586 C C . VAL A 1 77 ? 20.994 -2.167 -10.931 1.00 54.38 77 VAL A C 1
ATOM 588 O O . VAL A 1 77 ? 20.493 -1.049 -10.785 1.00 54.38 77 VAL A O 1
ATOM 591 N N . VAL A 1 78 ? 20.902 -3.093 -9.972 1.00 53.62 78 VAL A N 1
ATOM 592 C CA . VAL A 1 78 ? 20.188 -2.860 -8.708 1.00 53.62 78 VAL A CA 1
ATOM 593 C C . VAL A 1 78 ? 20.958 -1.893 -7.802 1.00 53.62 78 VAL A C 1
ATOM 595 O O . VAL A 1 78 ? 20.335 -1.150 -7.043 1.00 53.62 78 VAL A O 1
ATOM 598 N N . GLU A 1 79 ? 22.286 -1.839 -7.914 1.00 51.66 79 GLU A N 1
ATOM 599 C CA . GLU A 1 79 ? 23.121 -1.007 -7.041 1.00 51.66 79 GLU A CA 1
ATOM 600 C C . GLU A 1 79 ? 23.261 0.442 -7.532 1.00 51.66 79 GLU A C 1
ATOM 602 O O . GLU A 1 79 ? 23.431 1.354 -6.725 1.00 51.66 79 GLU A O 1
ATOM 607 N N . SER A 1 80 ? 23.149 0.689 -8.841 1.00 52.25 80 SER A N 1
ATOM 608 C CA . SER A 1 80 ? 23.576 1.964 -9.442 1.00 52.25 80 SER A CA 1
ATOM 609 C C . SER A 1 80 ? 22.461 2.962 -9.755 1.00 52.25 80 SER A C 1
ATOM 611 O O . SER 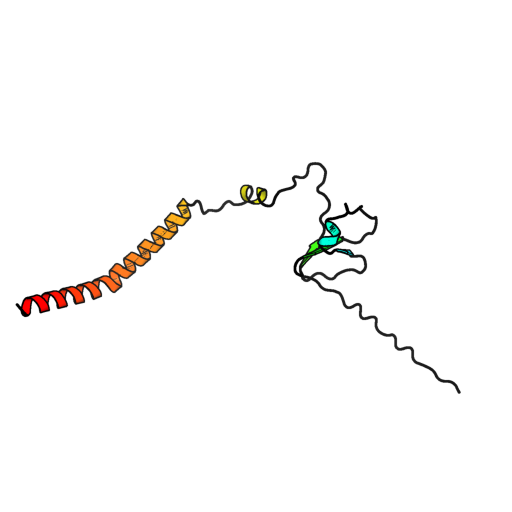A 1 80 ? 22.752 4.101 -10.131 1.00 52.25 80 SER A O 1
ATOM 613 N N . ARG A 1 81 ? 21.179 2.618 -9.573 1.00 49.38 81 ARG A N 1
ATOM 614 C CA . ARG A 1 81 ? 20.113 3.607 -9.788 1.00 49.38 81 ARG A CA 1
ATOM 615 C C . ARG A 1 81 ? 18.834 3.333 -9.031 1.00 49.38 81 ARG A C 1
ATOM 617 O O . ARG A 1 81 ? 17.774 3.181 -9.628 1.00 49.38 81 ARG A O 1
ATOM 624 N N . VAL A 1 82 ? 18.895 3.404 -7.708 1.00 46.50 82 VAL A N 1
ATOM 625 C CA . VAL A 1 82 ? 17.709 3.853 -6.996 1.00 46.50 82 VAL A CA 1
ATOM 626 C C . VAL A 1 82 ? 18.100 4.683 -5.779 1.00 46.50 82 VAL A C 1
ATOM 628 O O . VAL A 1 82 ? 18.338 4.165 -4.692 1.00 46.50 82 VAL A O 1
ATOM 631 N N . GLU A 1 83 ? 18.055 6.004 -5.938 1.00 50.16 83 GLU A N 1
ATOM 632 C CA . GLU A 1 83 ? 17.551 6.863 -4.868 1.00 50.16 83 GLU A CA 1
ATOM 633 C C . GLU A 1 83 ? 16.105 6.412 -4.581 1.00 50.16 83 GLU A C 1
ATOM 635 O O . GLU A 1 83 ? 15.138 7.017 -5.037 1.00 50.16 83 GLU A O 1
ATOM 640 N N . ARG A 1 84 ? 15.920 5.267 -3.905 1.00 51.47 84 ARG A N 1
ATOM 641 C CA . ARG A 1 84 ? 14.633 4.964 -3.280 1.00 51.47 84 ARG A CA 1
ATOM 642 C C . ARG A 1 84 ? 14.570 5.910 -2.092 1.00 51.47 84 ARG A C 1
ATOM 644 O O . ARG A 1 84 ? 15.387 5.751 -1.187 1.00 51.47 84 ARG A O 1
ATOM 651 N N . PRO A 1 85 ? 13.586 6.818 -2.009 1.00 48.34 85 PRO A N 1
ATOM 652 C CA . PRO A 1 85 ? 13.302 7.486 -0.742 1.00 48.34 85 PRO A CA 1
ATOM 653 C C . PRO A 1 85 ? 12.840 6.484 0.335 1.00 48.34 85 PRO A C 1
ATOM 655 O O . PRO A 1 85 ? 12.739 6.820 1.509 1.00 48.34 85 PRO A O 1
ATOM 658 N N . TYR A 1 86 ? 12.606 5.224 -0.035 1.00 50.59 86 TYR A N 1
ATOM 659 C CA . TYR A 1 86 ? 12.282 4.138 0.874 1.00 50.59 86 TYR A CA 1
ATOM 660 C C . TYR A 1 86 ? 13.551 3.506 1.439 1.00 50.59 86 TYR A C 1
ATOM 662 O O . TYR A 1 86 ? 13.903 2.369 1.122 1.00 50.59 86 TYR A O 1
ATOM 670 N N . THR A 1 87 ? 14.219 4.222 2.341 1.00 61.16 87 THR A N 1
ATOM 671 C CA . THR A 1 87 ? 14.862 3.490 3.432 1.00 61.16 87 THR A CA 1
ATOM 672 C C . THR A 1 87 ? 13.760 2.694 4.142 1.00 61.16 87 THR A C 1
ATOM 674 O O . THR A 1 87 ? 12.617 3.148 4.232 1.00 61.16 87 THR A O 1
ATOM 677 N N . VAL A 1 88 ? 14.069 1.498 4.649 1.00 61.47 88 VAL A N 1
ATOM 678 C CA . VAL A 1 88 ? 13.117 0.708 5.460 1.00 61.47 88 VAL A CA 1
ATOM 679 C C . VAL A 1 88 ? 12.514 1.569 6.589 1.00 61.47 88 VAL A C 1
ATOM 681 O O . VAL A 1 88 ? 11.353 1.393 6.942 1.00 61.47 88 VAL A O 1
ATOM 684 N N . SER A 1 89 ? 13.266 2.568 7.074 1.00 68.19 89 SER A N 1
ATOM 685 C CA . SER A 1 89 ? 12.799 3.587 8.022 1.00 68.19 89 SER A CA 1
ATOM 686 C C . SER A 1 89 ? 11.626 4.419 7.493 1.00 68.19 89 SER A C 1
ATOM 688 O O . SER A 1 89 ? 10.584 4.456 8.138 1.00 68.19 89 SER A O 1
ATOM 690 N N . GLY A 1 90 ? 11.743 5.029 6.306 1.00 73.12 90 GLY A N 1
ATOM 691 C CA . GLY A 1 90 ? 10.697 5.907 5.761 1.00 73.12 90 GLY A CA 1
ATOM 692 C C . GLY A 1 90 ? 9.394 5.172 5.429 1.00 73.12 90 GLY A C 1
ATOM 693 O O . GLY A 1 90 ? 8.305 5.710 5.613 1.00 73.12 90 GLY A O 1
ATOM 694 N N . PHE A 1 91 ? 9.487 3.909 5.003 1.00 76.94 91 PHE A N 1
ATOM 695 C CA . PHE A 1 91 ? 8.305 3.061 4.829 1.00 76.94 91 PHE A CA 1
ATOM 696 C C . PHE A 1 91 ? 7.621 2.755 6.170 1.00 76.94 91 PHE A C 1
ATOM 698 O O . PHE A 1 91 ? 6.402 2.872 6.279 1.00 76.94 91 PHE A O 1
ATOM 705 N N . ASN A 1 92 ? 8.396 2.407 7.203 1.00 83.12 92 ASN A N 1
ATOM 706 C CA . ASN A 1 92 ? 7.855 2.125 8.534 1.00 83.12 92 ASN A CA 1
ATOM 707 C C . ASN A 1 92 ? 7.200 3.359 9.173 1.00 83.12 92 ASN A C 1
ATOM 709 O O . ASN A 1 92 ? 6.177 3.223 9.843 1.00 83.12 92 ASN A O 1
ATOM 713 N N . GLU A 1 93 ? 7.752 4.552 8.956 1.00 85.12 93 GLU A N 1
ATOM 714 C CA . GLU A 1 93 ? 7.170 5.812 9.433 1.00 85.12 93 GLU A CA 1
ATOM 715 C C . GLU A 1 93 ? 5.802 6.085 8.797 1.00 85.12 93 GLU A C 1
ATOM 717 O O . GLU A 1 93 ? 4.837 6.357 9.513 1.00 85.12 93 GLU A O 1
ATOM 722 N N . GLU A 1 94 ? 5.676 5.932 7.475 1.00 86.25 94 GLU A N 1
ATOM 723 C CA . GLU A 1 94 ? 4.398 6.122 6.777 1.00 86.25 94 GLU A CA 1
ATOM 724 C C . GLU A 1 94 ? 3.356 5.072 7.200 1.00 86.25 94 GLU A C 1
ATOM 726 O O . GLU A 1 94 ? 2.191 5.399 7.436 1.00 86.25 94 GLU A O 1
ATOM 731 N N . VAL A 1 95 ? 3.777 3.813 7.374 1.00 91.06 95 VAL A N 1
ATOM 732 C CA . VAL A 1 95 ? 2.910 2.745 7.896 1.00 91.06 95 VAL A CA 1
ATOM 733 C C . VAL A 1 95 ? 2.433 3.075 9.311 1.00 91.06 95 VAL A C 1
ATOM 735 O O . VAL A 1 95 ? 1.244 2.939 9.596 1.00 91.06 95 VAL A O 1
ATOM 738 N N . THR A 1 96 ? 3.327 3.546 10.183 1.00 93.06 96 THR A N 1
ATOM 739 C CA . THR A 1 96 ? 2.990 3.910 11.568 1.00 93.06 96 THR A CA 1
ATOM 740 C C . THR A 1 96 ? 1.992 5.062 11.596 1.00 93.06 96 THR A C 1
ATOM 742 O O . THR A 1 96 ? 0.949 4.956 12.236 1.00 93.06 96 THR A O 1
ATOM 745 N N . LYS A 1 97 ? 2.237 6.116 10.813 1.00 95.06 97 LYS A N 1
ATOM 746 C CA . LYS A 1 97 ? 1.318 7.249 10.692 1.00 95.06 97 LYS A CA 1
ATOM 747 C C . LYS A 1 97 ? -0.069 6.810 10.219 1.00 95.06 97 LYS A C 1
ATOM 749 O O . LYS A 1 97 ? -1.083 7.255 10.753 1.00 95.06 97 LYS A O 1
ATOM 754 N N . ARG A 1 98 ? -0.129 5.897 9.246 1.00 94.94 98 ARG A N 1
ATOM 755 C CA . ARG A 1 98 ? -1.401 5.369 8.745 1.00 94.94 98 ARG A CA 1
ATOM 756 C C . ARG A 1 98 ? -2.144 4.548 9.797 1.00 94.94 98 ARG A C 1
ATOM 758 O O . ARG A 1 98 ? -3.371 4.616 9.861 1.00 94.94 98 ARG A O 1
ATOM 765 N N .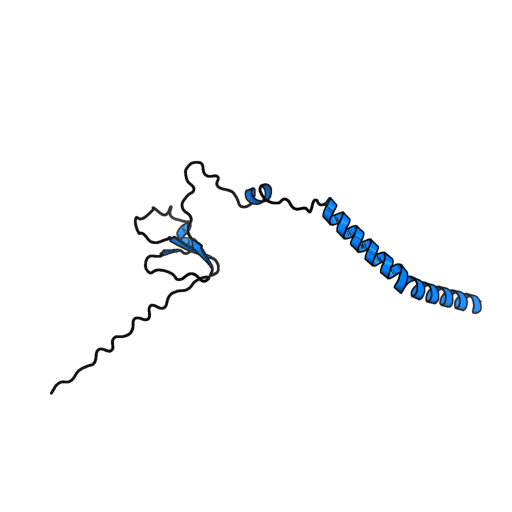 ILE A 1 99 ? -1.418 3.779 10.608 1.00 96.19 99 ILE A N 1
ATOM 766 C CA . ILE A 1 99 ? -1.985 3.029 11.733 1.00 96.19 99 ILE A CA 1
ATOM 767 C C . ILE A 1 99 ? -2.572 3.991 12.767 1.00 96.19 99 ILE A C 1
ATOM 769 O O . ILE A 1 99 ? -3.708 3.776 13.186 1.00 96.19 99 ILE A O 1
ATOM 773 N N . ASP A 1 100 ? -1.862 5.064 13.118 1.00 96.94 100 ASP A N 1
ATOM 774 C CA . ASP A 1 100 ? -2.333 6.057 14.090 1.00 96.94 100 ASP A CA 1
ATOM 775 C C . ASP A 1 100 ? -3.614 6.758 13.618 1.00 96.94 100 ASP A C 1
ATOM 777 O O . ASP A 1 100 ? -4.584 6.852 14.372 1.00 96.94 100 ASP A O 1
ATOM 781 N N . GLU A 1 101 ? -3.677 7.165 12.345 1.00 96.44 101 GLU A N 1
ATOM 782 C CA . GLU A 1 101 ? -4.884 7.757 11.746 1.00 96.44 101 GLU A CA 1
ATOM 783 C C . GLU A 1 101 ? -6.090 6.806 11.818 1.00 96.44 101 GLU A C 1
ATOM 785 O O . GLU A 1 101 ? -7.218 7.215 12.111 1.00 96.44 101 GLU A O 1
ATOM 790 N N . ILE A 1 102 ? -5.874 5.516 11.545 1.00 96.69 102 ILE A N 1
ATOM 791 C CA . ILE A 1 102 ? -6.930 4.500 11.611 1.00 96.69 102 ILE A CA 1
ATOM 792 C C . ILE A 1 102 ? -7.349 4.262 13.065 1.00 96.69 102 ILE A C 1
ATOM 794 O O . ILE A 1 102 ? -8.546 4.203 13.354 1.00 96.69 102 ILE A O 1
ATOM 798 N N . ALA A 1 103 ? -6.386 4.151 13.980 1.00 96.69 103 ALA A N 1
ATOM 799 C CA . ALA A 1 103 ? -6.638 3.947 15.399 1.00 96.69 103 ALA A CA 1
ATOM 800 C C . ALA A 1 103 ? -7.430 5.116 15.999 1.00 96.69 103 ALA A C 1
ATOM 802 O O . ALA A 1 103 ? -8.397 4.884 16.725 1.00 96.69 103 ALA A O 1
ATOM 803 N N . GLU A 1 104 ? -7.096 6.360 15.643 1.00 96.88 104 GLU A N 1
ATOM 804 C CA . GLU A 1 104 ? -7.834 7.544 16.082 1.00 96.88 104 GLU A CA 1
ATOM 805 C C . GLU A 1 104 ? -9.289 7.518 15.594 1.00 96.88 104 GLU A C 1
ATOM 807 O O . GLU A 1 104 ? -10.215 7.775 16.370 1.00 96.88 104 GLU A O 1
ATOM 812 N N . ARG A 1 105 ? -9.518 7.155 14.327 1.00 96.81 105 ARG A N 1
ATOM 813 C CA . ARG A 1 105 ? -10.878 7.028 13.782 1.00 96.81 105 ARG A CA 1
ATOM 814 C C . ARG A 1 105 ? -11.685 5.959 14.512 1.00 96.81 105 ARG A C 1
ATOM 816 O O . ARG A 1 105 ? -12.817 6.219 14.914 1.00 96.81 105 ARG A O 1
ATOM 823 N N . ILE A 1 106 ? -11.093 4.790 14.757 1.00 95.88 106 ILE A N 1
ATOM 824 C CA . ILE A 1 106 ? -11.736 3.717 15.529 1.00 95.88 106 ILE A CA 1
ATOM 825 C C . ILE A 1 106 ? -12.045 4.190 16.957 1.00 95.88 106 ILE A C 1
ATOM 827 O O . ILE A 1 106 ? -13.146 3.950 17.459 1.00 95.88 106 ILE A O 1
ATOM 831 N N . ALA A 1 107 ? -11.109 4.891 17.601 1.00 96.69 107 ALA A N 1
ATOM 832 C CA . ALA A 1 107 ? -11.280 5.415 18.952 1.00 96.69 107 ALA A CA 1
ATOM 833 C C . ALA A 1 107 ? -12.430 6.427 19.056 1.00 96.69 107 ALA A C 1
ATOM 835 O O . ALA A 1 107 ? -13.127 6.455 20.067 1.00 96.69 107 ALA A O 1
ATOM 836 N N . ARG A 1 108 ? -12.666 7.239 18.019 1.00 95.75 108 ARG A N 1
ATOM 837 C CA . ARG A 1 108 ? -13.756 8.228 18.007 1.00 95.75 108 ARG A CA 1
ATOM 838 C C . ARG A 1 108 ? -15.105 7.643 17.590 1.00 95.75 108 ARG A C 1
ATOM 840 O O . ARG A 1 108 ? -16.127 8.079 18.109 1.00 95.75 108 ARG A O 1
ATOM 847 N N . GLU A 1 109 ? -15.122 6.683 16.669 1.00 95.81 109 GLU A N 1
ATOM 848 C CA . GLU A 1 109 ? -16.367 6.186 16.065 1.00 95.81 109 GLU A CA 1
ATOM 849 C C . GLU A 1 109 ? -16.882 4.898 16.723 1.00 95.81 109 GLU A C 1
ATOM 851 O O . GLU A 1 109 ? -18.081 4.750 16.953 1.00 95.81 109 GLU A O 1
ATOM 856 N N . ILE A 1 110 ? -15.991 3.958 17.048 1.00 95.94 110 ILE A N 1
ATOM 857 C CA . ILE A 1 110 ? -16.372 2.600 17.462 1.00 95.94 110 ILE A CA 1
ATOM 858 C C . ILE A 1 110 ? -16.334 2.446 18.980 1.00 95.94 110 ILE A C 1
ATOM 860 O O . ILE A 1 110 ? -17.257 1.881 19.571 1.00 95.94 110 ILE A O 1
ATOM 864 N N . VAL A 1 111 ? -15.286 2.960 19.628 1.00 95.94 111 VAL A N 1
ATOM 865 C CA . VAL A 1 111 ? -15.088 2.781 21.075 1.00 95.94 111 VAL A CA 1
ATOM 866 C C . VAL A 1 111 ? -16.260 3.320 21.909 1.00 95.94 111 VAL A C 1
ATOM 868 O O . VAL A 1 111 ? -16.692 2.586 22.798 1.00 95.94 111 VAL A O 1
ATOM 871 N N . PRO A 1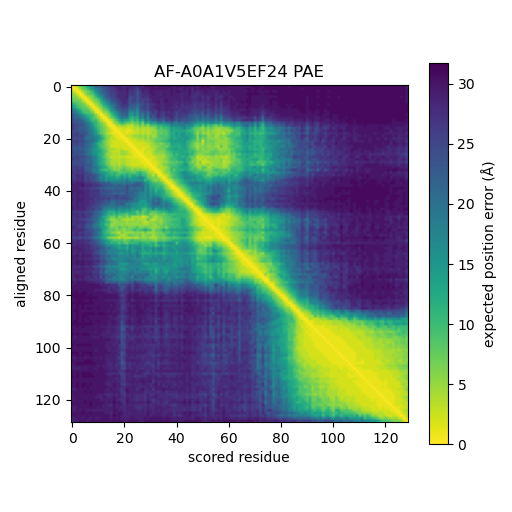 112 ? -16.854 4.504 21.639 1.00 96.62 112 PRO A N 1
ATOM 872 C CA . PRO A 1 112 ? -17.991 4.992 22.424 1.00 96.62 112 PRO A CA 1
ATOM 873 C C . PRO A 1 112 ? -19.213 4.069 22.352 1.00 96.62 112 PRO A C 1
ATOM 875 O O . PRO A 1 112 ? -19.843 3.796 23.372 1.00 96.62 112 PRO A O 1
ATOM 878 N N . VAL A 1 113 ? -19.508 3.528 21.165 1.00 96.19 113 VAL A N 1
ATOM 879 C CA . VAL A 1 113 ? -20.633 2.604 20.949 1.00 96.19 113 VAL A CA 1
ATOM 880 C C . VAL A 1 113 ? -20.415 1.299 21.711 1.00 96.19 113 VAL A C 1
ATOM 882 O O . VAL A 1 113 ? -21.333 0.775 22.344 1.00 96.19 113 VAL A O 1
ATOM 885 N N . VAL A 1 114 ? -19.192 0.765 21.672 1.00 96.25 114 VAL A N 1
ATOM 886 C CA . VAL A 1 114 ? -18.834 -0.442 22.427 1.00 96.25 114 VAL A CA 1
ATOM 887 C C . VAL A 1 114 ? -18.909 -0.177 23.931 1.00 96.25 114 VAL A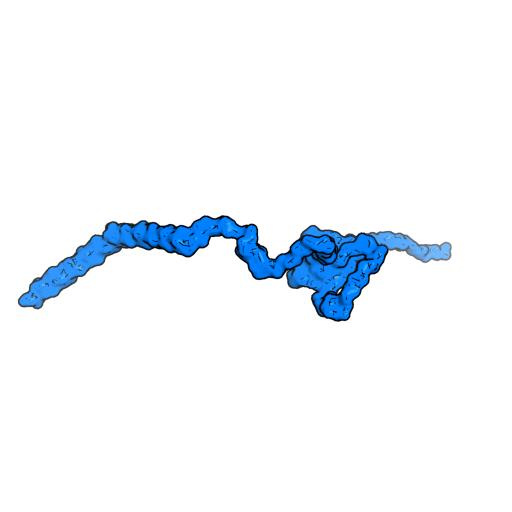 C 1
ATOM 889 O O . VAL A 1 114 ? -19.498 -0.977 24.653 1.00 96.25 114 VAL A O 1
ATOM 892 N N . ALA A 1 115 ? -18.378 0.953 24.401 1.00 96.50 115 ALA A N 1
ATOM 893 C CA . ALA A 1 115 ? -18.398 1.324 25.811 1.00 96.50 115 ALA A CA 1
ATOM 894 C C . ALA A 1 115 ? -19.829 1.445 26.352 1.00 96.50 115 ALA A C 1
ATOM 896 O O . ALA A 1 115 ? -20.129 0.882 27.401 1.00 96.50 115 ALA A O 1
ATOM 897 N N . GLU A 1 116 ? -20.733 2.109 25.626 1.00 96.56 116 GLU A N 1
ATOM 898 C CA . GLU A 1 116 ? -22.140 2.219 26.025 1.00 96.56 116 GLU A CA 1
ATOM 899 C C . GLU A 1 116 ? -22.797 0.840 26.169 1.00 96.56 116 GLU A C 1
ATOM 901 O O . GLU A 1 116 ? -23.473 0.571 27.167 1.00 96.56 116 GLU A O 1
ATOM 906 N N . ARG A 1 117 ? -22.577 -0.047 25.190 1.00 96.69 117 ARG A N 1
ATOM 907 C CA . ARG A 1 117 ? -23.116 -1.413 25.215 1.00 96.69 117 ARG A CA 1
ATOM 908 C C . ARG A 1 117 ? -22.608 -2.191 26.421 1.00 96.69 117 ARG A C 1
ATOM 910 O O . ARG A 1 117 ? -23.418 -2.749 27.153 1.00 96.69 117 ARG A O 1
ATOM 917 N N . VAL A 1 118 ? -21.296 -2.170 26.656 1.00 96.31 118 VAL A N 1
ATOM 918 C CA . VAL A 1 118 ? -20.677 -2.852 27.799 1.00 96.31 118 VAL A CA 1
ATOM 919 C C . VAL A 1 118 ? -21.225 -2.301 29.114 1.00 96.31 118 VAL A C 1
ATOM 921 O O . VAL A 1 118 ? -21.665 -3.073 29.957 1.00 96.31 118 VAL A O 1
ATOM 924 N N . ILE A 1 119 ? -21.282 -0.977 29.283 1.00 96.06 119 ILE A N 1
ATOM 925 C CA . ILE A 1 119 ? -21.815 -0.356 30.505 1.00 96.06 119 ILE A CA 1
ATOM 926 C C . ILE A 1 119 ? -23.271 -0.774 30.740 1.00 96.06 119 ILE A C 1
ATOM 928 O O . ILE A 1 119 ? -23.643 -1.108 31.865 1.00 96.06 119 ILE A O 1
ATOM 932 N N . ARG A 1 120 ? -24.105 -0.781 29.693 1.00 96.00 120 ARG A N 1
ATOM 933 C CA . ARG A 1 120 ? -25.507 -1.204 29.802 1.00 96.00 120 ARG A CA 1
ATOM 934 C C . ARG A 1 120 ? -25.619 -2.665 30.232 1.00 96.00 120 ARG A C 1
ATOM 936 O O . ARG A 1 120 ? -26.379 -2.959 31.152 1.00 96.00 120 ARG A O 1
ATOM 943 N N . GLU A 1 121 ? -24.857 -3.551 29.600 1.00 95.19 121 GLU A N 1
ATOM 944 C CA . GLU A 1 121 ? -24.826 -4.976 29.936 1.00 95.19 121 GLU A CA 1
ATOM 945 C C . GLU A 1 121 ? -24.370 -5.207 31.385 1.00 95.19 121 GLU A C 1
ATOM 947 O O . GLU A 1 121 ? -24.996 -5.984 32.109 1.00 95.19 121 GLU A O 1
ATOM 952 N N . GLU A 1 122 ? -23.337 -4.497 31.845 1.00 95.81 122 GLU A N 1
ATOM 953 C CA . GLU A 1 122 ? -22.857 -4.600 33.227 1.00 95.81 122 GLU A CA 1
ATOM 954 C C . GLU A 1 122 ? -23.891 -4.082 34.240 1.00 95.81 122 GLU A C 1
ATOM 956 O O . GLU A 1 122 ? -24.136 -4.731 35.257 1.00 95.81 122 GLU A O 1
ATOM 961 N N . ILE A 1 123 ? -24.589 -2.978 33.950 1.00 94.06 123 ILE A N 1
ATOM 962 C CA . ILE A 1 123 ? -25.677 -2.481 34.811 1.00 94.06 123 ILE A CA 1
ATOM 963 C C . ILE A 1 123 ? -26.831 -3.491 34.894 1.00 94.06 123 ILE A C 1
ATOM 965 O O . ILE A 1 123 ? -27.393 -3.700 35.970 1.00 94.06 123 ILE A O 1
ATOM 969 N N . GLU A 1 124 ? -27.218 -4.117 33.783 1.00 94.25 124 GLU A N 1
ATOM 970 C CA . GLU A 1 124 ? -28.290 -5.119 33.784 1.00 94.25 124 GLU A CA 1
ATOM 971 C C . GLU A 1 124 ? -27.929 -6.373 34.579 1.00 94.25 124 GLU A C 1
ATOM 973 O O . GLU A 1 124 ? -28.796 -6.929 35.257 1.00 94.25 124 GLU A O 1
ATOM 978 N N . LYS A 1 125 ? -26.665 -6.809 34.532 1.00 93.94 125 LYS A N 1
ATOM 979 C CA . LYS A 1 125 ? -26.175 -7.912 35.370 1.00 93.94 125 LYS A CA 1
ATOM 980 C C . LYS A 1 125 ? -26.279 -7.566 36.853 1.00 93.94 125 LYS A C 1
ATOM 982 O O . LYS A 1 125 ? -26.775 -8.385 37.620 1.00 93.94 125 LYS A O 1
ATOM 987 N N . LEU A 1 126 ? -25.889 -6.349 37.237 1.00 91.50 126 LEU A N 1
ATOM 988 C CA . LEU A 1 126 ? -25.974 -5.880 38.624 1.00 91.50 126 LEU A CA 1
ATOM 989 C C . LEU A 1 126 ? -27.418 -5.777 39.136 1.00 91.50 126 LEU A C 1
ATOM 991 O O . LEU A 1 126 ? -27.655 -6.008 40.311 1.00 91.50 126 LEU A O 1
ATOM 995 N N . LYS A 1 127 ? -28.393 -5.462 38.273 1.00 83.25 127 LYS A N 1
ATOM 996 C CA . LYS A 1 127 ? -29.821 -5.379 38.648 1.00 83.25 127 LYS A CA 1
ATOM 997 C C . LYS A 1 127 ? -30.513 -6.734 38.824 1.00 83.25 127 LYS A C 1
ATOM 999 O O . LYS A 1 127 ? -31.634 -6.774 39.323 1.00 83.25 127 LYS A O 1
ATOM 1004 N N . LYS A 1 128 ? -29.910 -7.813 38.320 1.00 79.56 128 LYS A N 1
ATOM 1005 C CA . LYS A 1 128 ? -30.434 -9.186 38.424 1.00 79.56 128 LYS A CA 1
ATOM 1006 C C . LYS A 1 128 ? -29.863 -9.947 39.628 1.00 79.56 128 LYS A C 1
ATOM 1008 O O . LYS A 1 128 ? -30.258 -11.093 39.834 1.00 79.56 128 LYS A O 1
ATOM 1013 N N . GLN A 1 129 ? -28.942 -9.332 40.372 1.00 59.12 129 GLN A N 1
ATOM 1014 C CA . GLN A 1 129 ? -28.495 -9.763 41.700 1.00 59.12 129 GLN A CA 1
ATOM 1015 C C . GLN A 1 129 ? -29.306 -9.040 42.774 1.00 59.12 129 GLN A C 1
ATOM 1017 O O . GLN A 1 129 ? -29.539 -9.673 43.826 1.00 59.12 129 GLN A O 1
#

Mean predicted aligned error: 20.19 Å

Secondary structure (DSSP, 8-state):
-----------------EETTEEPPTT-EEE-TTTTTTS-----S--SPEEEEETTEEEE-PPPPPTT-----TTTHHHHS---S--HHHHHHHHHHHHHHHHHHHHHHTHHHHHHHHHHHHHHHHHT-

pLDDT: mean 71.62, std 18.55, range [33.78, 96.94]

Foldseek 3Di:
DDDDDPPPPPPPPPVQDAFANDGADPQEDEDEPVRPPPDPDDPDPRPYFYWYADPSHTDTDDDDDDVPDDDDDPVRVVPPDDPPVDDVVVVVVVVVVVVVVVVVVCVVPPVVVVVVVVVVVVVVVVVVD

Sequence (129 aa):
MTGEGAAASEGKRDRDIIIDDRILRPEDTIHELTEVYEEPVKPNGKTGQGILVIDGRAYEQGSQPAPGEPVYELTDVVESRVERPYTVSGFNEEVTKRIDEIAERIAREIVPVVAERVIREEIEKLKKQ

Radius of gyration: 35.58 Å; Cα contacts (8 Å, |Δi|>4): 64; chains: 1; bounding box: 67×31×125 Å

Nearest PDB structures (foldseek):
  5jjq-assembly4_D  TM=4.603E-01  e=9.744E+00  Streptomyces sp. ML694-90F3
  8hhx-assembly1_A  TM=2.276E-01  e=2.895E+00  Severe acute respiratory syndrome coronavirus 2
  7l3n-assembly1_A  TM=2.123E-01  e=7.959E+00  Severe acute respiratory syndrome coronavirus 2